Protein AF-A0A820WLQ6-F1 (afdb_monomer_lite)

Structure (mmCIF, N/CA/C/O backbone):
data_AF-A0A820WLQ6-F1
#
_entry.id   AF-A0A820WLQ6-F1
#
loop_
_atom_site.group_PDB
_atom_site.id
_atom_site.type_symbol
_atom_site.label_atom_id
_atom_site.label_alt_id
_atom_site.label_comp_id
_atom_site.label_asym_id
_atom_site.label_entity_id
_atom_site.label_seq_id
_atom_site.pdbx_PDB_ins_code
_atom_site.Cartn_x
_atom_site.Cartn_y
_atom_site.Cartn_z
_atom_site.occupancy
_atom_site.B_iso_or_equiv
_atom_site.auth_seq_id
_atom_site.auth_comp_id
_atom_site.auth_asym_id
_atom_site.auth_atom_id
_atom_site.pdbx_PDB_model_num
ATOM 1 N N . MET A 1 1 ? 9.233 1.251 -16.037 1.00 75.56 1 MET A N 1
ATOM 2 C CA . MET A 1 1 ? 8.671 2.518 -15.502 1.00 75.56 1 MET A CA 1
ATOM 3 C C . MET A 1 1 ? 7.920 2.361 -14.163 1.00 75.56 1 MET A C 1
ATOM 5 O O . MET A 1 1 ? 7.569 3.368 -13.563 1.00 75.56 1 MET A O 1
ATOM 9 N N . ARG A 1 2 ? 7.713 1.135 -13.641 1.00 89.50 2 ARG A N 1
ATOM 10 C CA . ARG A 1 2 ? 6.920 0.880 -12.418 1.00 89.50 2 ARG A CA 1
ATOM 11 C C . ARG A 1 2 ? 7.551 1.383 -11.110 1.00 89.50 2 ARG A C 1
ATOM 13 O O . ARG A 1 2 ? 6.843 1.948 -10.289 1.00 89.50 2 ARG A O 1
ATOM 20 N N . LEU A 1 3 ? 8.871 1.262 -10.938 1.00 90.62 3 LEU A N 1
ATOM 21 C CA . LEU A 1 3 ? 9.548 1.724 -9.714 1.00 90.62 3 LEU A CA 1
ATOM 22 C C . LEU A 1 3 ? 9.445 3.239 -9.509 1.00 90.62 3 LEU A C 1
ATOM 24 O O . LEU A 1 3 ? 9.159 3.688 -8.411 1.00 90.62 3 LEU A O 1
ATOM 28 N N . ILE A 1 4 ? 9.617 4.029 -10.571 1.00 92.19 4 ILE A N 1
ATOM 29 C CA . ILE A 1 4 ? 9.495 5.495 -10.510 1.00 92.19 4 ILE A CA 1
ATOM 30 C C . ILE A 1 4 ? 8.063 5.882 -10.104 1.00 92.19 4 ILE A C 1
ATOM 32 O O . ILE A 1 4 ? 7.867 6.729 -9.236 1.00 92.19 4 ILE A O 1
ATOM 36 N N . SER A 1 5 ? 7.058 5.193 -10.651 1.00 91.56 5 SER A N 1
ATOM 37 C CA . SER A 1 5 ? 5.653 5.404 -10.285 1.00 91.56 5 SER A CA 1
ATOM 38 C C . SER A 1 5 ? 5.377 5.157 -8.799 1.00 91.56 5 SER A C 1
ATOM 40 O O . SER A 1 5 ? 4.559 5.863 -8.221 1.00 91.56 5 SER A O 1
ATOM 42 N N . ALA A 1 6 ? 6.057 4.196 -8.167 1.00 92.56 6 ALA A N 1
ATOM 43 C CA . ALA A 1 6 ? 5.872 3.900 -6.745 1.00 92.56 6 ALA A CA 1
ATOM 44 C C . ALA A 1 6 ? 6.252 5.075 -5.826 1.00 92.56 6 ALA A C 1
ATOM 46 O O . ALA A 1 6 ? 5.693 5.210 -4.738 1.00 92.56 6 ALA A O 1
ATOM 47 N N . PHE A 1 7 ? 7.188 5.924 -6.259 1.00 93.31 7 PHE A N 1
ATOM 48 C CA . PHE A 1 7 ? 7.642 7.077 -5.482 1.00 93.31 7 PHE A CA 1
ATOM 49 C C . PHE A 1 7 ? 6.866 8.349 -5.806 1.00 93.31 7 PHE A C 1
ATOM 51 O O . PHE A 1 7 ? 6.481 9.071 -4.893 1.00 93.31 7 PHE A O 1
ATOM 58 N N . PHE A 1 8 ? 6.643 8.625 -7.092 1.00 93.12 8 PHE A N 1
ATOM 59 C CA . PHE A 1 8 ? 6.165 9.940 -7.527 1.00 93.12 8 PHE A CA 1
ATOM 60 C C . PHE A 1 8 ? 4.674 9.994 -7.840 1.00 93.12 8 PHE A C 1
ATOM 62 O O . PHE A 1 8 ? 4.105 11.081 -7.817 1.00 93.12 8 PHE A O 1
ATOM 69 N N . ASN A 1 9 ? 4.035 8.860 -8.140 1.00 94.25 9 ASN A N 1
ATOM 70 C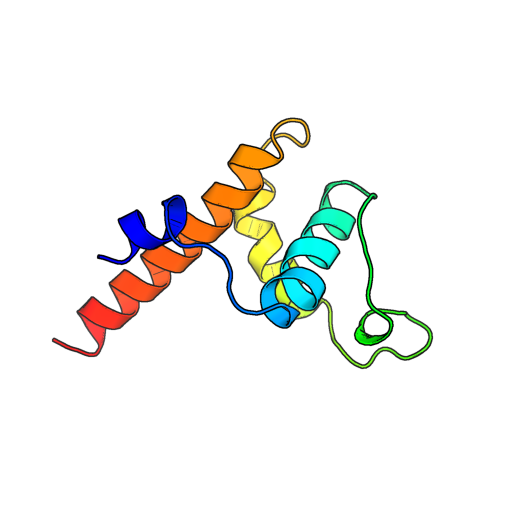 CA . ASN A 1 9 ? 2.628 8.891 -8.512 1.00 94.25 9 ASN A CA 1
ATOM 71 C C . ASN A 1 9 ? 1.755 9.047 -7.256 1.00 94.25 9 ASN A C 1
ATOM 73 O O . ASN A 1 9 ? 1.933 8.254 -6.315 1.00 94.25 9 ASN A O 1
ATOM 77 N N . PRO A 1 10 ? 0.821 10.013 -7.211 1.00 93.00 10 PRO A N 1
ATOM 78 C CA . PRO A 1 10 ? -0.207 10.034 -6.180 1.00 93.00 10 PRO A CA 1
ATOM 79 C C . PRO A 1 10 ? -1.088 8.779 -6.260 1.00 93.00 10 PRO A C 1
ATOM 81 O O . PRO A 1 10 ? -1.044 8.017 -7.229 1.00 93.00 10 PRO A O 1
ATOM 84 N N . ILE A 1 11 ? -1.831 8.530 -5.185 1.00 93.50 11 ILE A N 1
ATOM 85 C CA . ILE A 1 11 ? -2.883 7.516 -5.168 1.00 93.50 11 ILE A CA 1
ATOM 86 C C . ILE A 1 11 ? -4.170 8.243 -5.536 1.00 93.50 11 ILE A C 1
ATOM 88 O O . ILE A 1 11 ? -4.631 9.090 -4.772 1.00 93.50 11 ILE A O 1
ATOM 92 N N . ASP A 1 12 ? -4.697 7.944 -6.719 1.00 92.75 12 ASP A N 1
ATOM 93 C CA . ASP A 1 12 ? -5.889 8.612 -7.247 1.00 92.75 12 ASP A CA 1
ATOM 94 C C . ASP A 1 12 ? -7.187 7.964 -6.741 1.00 92.75 12 ASP A C 1
ATOM 96 O O . ASP A 1 12 ? -8.227 8.619 -6.695 1.00 92.75 12 ASP A O 1
ATOM 100 N N . ASP A 1 13 ? -7.135 6.687 -6.350 1.00 94.56 13 ASP A N 1
ATOM 101 C CA . ASP A 1 13 ? -8.298 5.950 -5.867 1.00 94.56 13 ASP A CA 1
ATOM 102 C C . ASP A 1 13 ? -8.459 6.072 -4.344 1.00 94.56 13 ASP A C 1
ATOM 104 O O . ASP A 1 13 ? -7.613 5.648 -3.551 1.00 94.56 13 ASP A O 1
ATOM 108 N N . CYS A 1 14 ? -9.592 6.633 -3.929 1.00 92.12 14 CYS A N 1
ATOM 109 C CA . CYS A 1 14 ? -9.969 6.745 -2.526 1.00 92.12 14 CYS A CA 1
ATOM 110 C C . CYS A 1 14 ? -10.151 5.369 -1.876 1.00 92.12 14 CYS A C 1
ATOM 112 O O . CYS A 1 14 ? -9.801 5.201 -0.705 1.00 92.12 14 CYS A O 1
ATOM 114 N N . ASP A 1 15 ? -10.677 4.386 -2.614 1.00 91.12 15 ASP A N 1
ATOM 115 C CA . ASP A 1 15 ? -10.872 3.041 -2.077 1.00 91.12 15 ASP A CA 1
ATOM 116 C C . ASP A 1 15 ? -9.531 2.369 -1.786 1.00 91.12 15 ASP A C 1
ATOM 118 O O . ASP A 1 15 ? -9.400 1.673 -0.776 1.00 91.12 15 ASP A O 1
ATOM 122 N N . GLU A 1 16 ? -8.502 2.639 -2.593 1.00 92.75 16 GLU A N 1
ATOM 123 C CA . GLU A 1 16 ? -7.154 2.136 -2.341 1.00 92.75 16 GLU A CA 1
ATOM 124 C C . GLU A 1 16 ? -6.626 2.613 -0.977 1.00 92.75 16 GLU A C 1
ATOM 126 O O . GLU A 1 16 ? -6.115 1.827 -0.169 1.00 92.75 16 GLU A O 1
ATOM 131 N N . VAL A 1 17 ? -6.821 3.898 -0.673 1.00 93.56 17 VAL A N 1
ATOM 132 C CA . VAL A 1 17 ? -6.397 4.496 0.597 1.00 93.56 17 VAL A CA 1
ATOM 133 C C . VAL A 1 17 ? -7.219 3.959 1.768 1.00 93.56 17 VAL A C 1
ATOM 135 O O . VAL A 1 17 ? -6.653 3.428 2.725 1.00 93.56 17 VAL A O 1
ATOM 138 N N . PHE A 1 18 ? -8.546 4.071 1.709 1.00 92.25 18 PHE A N 1
ATOM 139 C CA . PHE A 1 18 ? -9.402 3.811 2.869 1.00 92.25 18 PHE A CA 1
ATOM 140 C C . PHE A 1 18 ? -9.684 2.334 3.128 1.00 92.25 18 PHE A C 1
ATOM 142 O O . PHE A 1 18 ? -9.945 1.972 4.276 1.00 92.25 18 PHE A O 1
ATOM 149 N N . ASN A 1 19 ? -9.628 1.480 2.105 1.00 93.12 19 ASN A N 1
ATOM 150 C CA . ASN A 1 19 ? -9.887 0.051 2.261 1.00 93.12 19 ASN A CA 1
ATOM 151 C C . ASN A 1 19 ? -8.613 -0.801 2.296 1.00 93.12 19 ASN A C 1
ATOM 153 O O . ASN A 1 19 ? -8.678 -1.937 2.757 1.00 93.12 19 ASN A O 1
ATOM 157 N N . PHE A 1 20 ? -7.446 -0.282 1.900 1.00 92.44 20 PHE A N 1
ATOM 158 C CA . PHE A 1 20 ? -6.194 -1.041 2.016 1.00 92.44 20 PHE A CA 1
ATOM 159 C C . PHE A 1 20 ? -5.156 -0.356 2.903 1.00 92.44 20 PHE A C 1
ATOM 161 O O . PHE A 1 20 ? -4.744 -0.952 3.901 1.00 92.44 20 PHE A O 1
ATOM 168 N N . TYR A 1 21 ? -4.752 0.881 2.601 1.00 93.38 21 TYR A N 1
ATOM 169 C CA . TYR A 1 21 ? -3.668 1.541 3.342 1.00 93.38 21 TYR A CA 1
ATOM 170 C C . TYR A 1 21 ? -4.034 1.896 4.788 1.00 93.38 21 TYR A C 1
ATOM 172 O O . TYR A 1 21 ? -3.256 1.606 5.697 1.00 93.38 21 TYR A O 1
ATOM 180 N N . GLU A 1 22 ? -5.202 2.491 5.022 1.00 93.50 22 GLU A N 1
ATOM 181 C CA . GLU A 1 22 ? -5.663 2.882 6.362 1.00 93.50 22 GLU A CA 1
ATOM 182 C C . GLU A 1 22 ? -5.904 1.668 7.283 1.00 93.50 22 GLU A C 1
ATOM 184 O O . GLU A 1 22 ? -5.350 1.638 8.385 1.00 93.50 22 GLU A O 1
ATOM 189 N N . PRO A 1 23 ? -6.610 0.601 6.853 1.00 93.50 23 PRO A N 1
ATOM 190 C CA . PRO A 1 23 ? -6.752 -0.615 7.651 1.00 93.50 23 PRO A CA 1
ATOM 191 C C . PRO A 1 23 ? -5.420 -1.321 7.929 1.00 93.50 23 PRO A C 1
ATOM 193 O O . PRO A 1 23 ? -5.227 -1.850 9.024 1.00 93.50 23 PRO A O 1
ATOM 196 N N . LEU A 1 24 ? -4.482 -1.308 6.974 1.00 93.38 24 LEU A N 1
ATOM 197 C CA . LEU A 1 24 ? -3.128 -1.830 7.177 1.00 93.38 24 LEU A CA 1
ATOM 198 C C . LEU A 1 24 ? -2.361 -1.001 8.214 1.00 93.38 24 LEU A C 1
ATOM 200 O O . LEU A 1 24 ? -1.741 -1.567 9.115 1.00 93.38 24 LEU A O 1
ATOM 204 N N . HIS A 1 25 ? -2.456 0.330 8.142 1.00 93.19 25 HIS A N 1
ATOM 205 C CA . HIS A 1 25 ? -1.897 1.236 9.147 1.00 93.19 25 HIS A CA 1
ATOM 206 C C . HIS A 1 25 ? -2.493 0.943 10.526 1.00 93.19 25 HIS A C 1
ATOM 208 O O . HIS A 1 25 ? -1.759 0.782 11.502 1.00 93.19 25 HIS A O 1
ATOM 214 N N . LYS A 1 26 ? 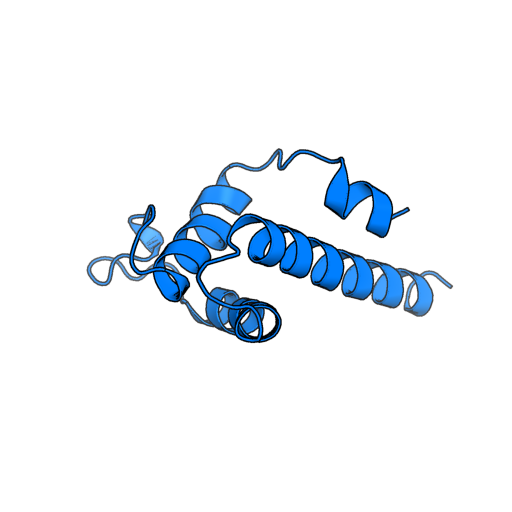-3.815 0.779 10.603 1.00 92.94 26 LYS A N 1
ATOM 215 C CA . LYS A 1 26 ? -4.509 0.440 11.843 1.00 92.94 26 LYS A CA 1
ATOM 216 C C . LYS A 1 26 ? -4.040 -0.881 12.434 1.00 92.94 26 LYS A C 1
ATOM 218 O O . LYS A 1 26 ? -3.820 -0.953 13.641 1.00 92.94 26 LYS A O 1
ATOM 223 N N . LEU A 1 27 ? -3.844 -1.896 11.598 1.00 91.25 27 LEU A N 1
ATOM 224 C CA . LEU A 1 27 ? -3.358 -3.205 12.025 1.00 91.25 27 LEU A CA 1
ATOM 225 C C . LEU A 1 27 ? -1.909 -3.151 12.540 1.00 91.25 27 LEU A C 1
ATOM 227 O O . LEU A 1 27 ? -1.585 -3.822 13.514 1.00 91.25 27 LEU A O 1
ATOM 231 N N . MET A 1 28 ? -1.047 -2.338 11.925 1.00 90.94 28 MET A N 1
ATOM 232 C CA . MET A 1 28 ? 0.370 -2.235 12.299 1.00 90.94 28 MET A CA 1
ATOM 233 C C . MET A 1 28 ? 0.647 -1.323 13.490 1.00 90.94 28 MET A C 1
ATOM 235 O O . MET A 1 28 ? 1.507 -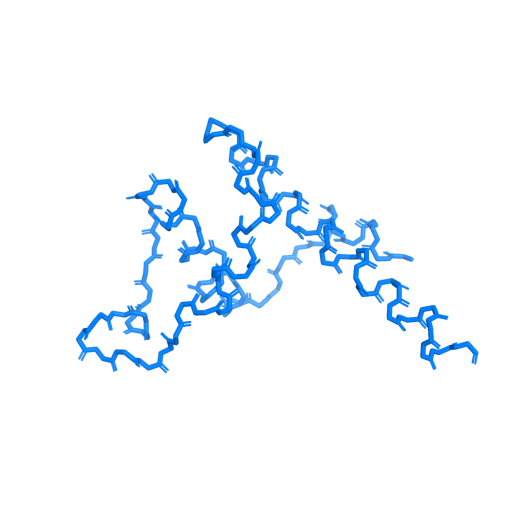1.624 14.315 1.00 90.94 28 MET A O 1
ATOM 239 N N . TYR A 1 29 ? -0.039 -0.186 13.553 1.00 91.19 29 TYR A N 1
ATOM 240 C CA . TYR A 1 29 ? 0.269 0.892 14.492 1.00 91.19 29 TYR A CA 1
ATOM 241 C C . TYR A 1 29 ? -0.781 1.033 15.597 1.00 91.19 29 TYR A C 1
ATOM 243 O O . TYR A 1 29 ? -0.588 1.818 16.523 1.00 91.19 29 TYR A O 1
ATOM 251 N N . GLY A 1 30 ? -1.902 0.312 15.503 1.00 90.31 30 GLY A N 1
ATOM 252 C CA . GLY A 1 30 ? -3.022 0.420 16.440 1.00 90.31 30 GLY A CA 1
ATOM 253 C C . GLY A 1 30 ? -3.807 1.731 16.327 1.00 90.31 30 GLY A C 1
ATOM 254 O O . GLY A 1 30 ? -4.729 1.961 17.107 1.00 90.31 30 GLY A O 1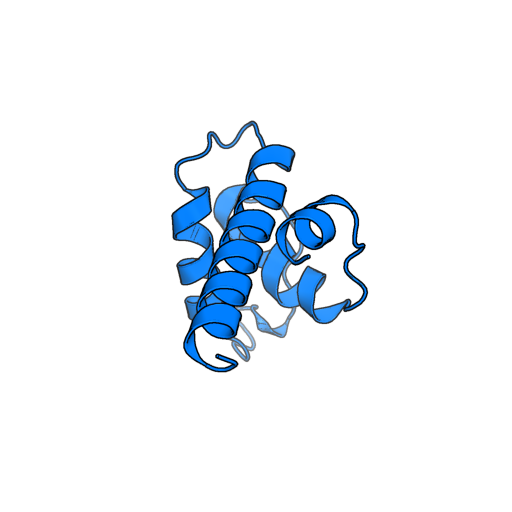
ATOM 255 N N . ASN A 1 31 ? -3.465 2.597 15.370 1.00 87.44 31 ASN A N 1
ATOM 256 C CA . ASN A 1 31 ? -4.145 3.857 15.098 1.00 87.44 31 ASN A CA 1
ATOM 257 C C . ASN A 1 31 ? -4.448 3.991 13.601 1.00 87.44 31 ASN A C 1
ATOM 259 O O . ASN A 1 31 ? -3.771 3.387 12.783 1.00 87.44 31 ASN A O 1
ATOM 263 N N . GLY A 1 32 ? -5.462 4.770 13.239 1.00 86.31 32 GLY A N 1
ATOM 264 C CA . GLY A 1 32 ? -5.866 4.938 11.842 1.00 86.31 32 GLY A CA 1
ATOM 265 C C . GLY A 1 32 ? -7.355 4.714 11.639 1.00 86.31 32 GLY A C 1
ATOM 266 O O . GLY A 1 32 ? -8.089 4.329 12.562 1.00 86.31 32 GLY A O 1
ATOM 267 N N . PHE A 1 33 ? -7.802 4.993 10.424 1.00 89.38 33 PHE A N 1
ATOM 268 C CA . PHE A 1 33 ? -9.196 4.895 10.044 1.00 89.38 33 PHE A CA 1
ATOM 269 C C . PHE A 1 33 ? -9.584 3.443 9.736 1.00 89.38 33 PHE A C 1
ATOM 271 O O . PHE A 1 33 ? -8.812 2.661 9.188 1.00 89.38 33 PHE A O 1
ATOM 278 N N . GLN A 1 34 ? -10.803 3.062 10.116 1.00 89.00 34 GLN A N 1
ATOM 279 C CA . GLN A 1 34 ? -11.403 1.785 9.736 1.00 89.00 34 GLN A CA 1
ATOM 280 C C . GLN A 1 34 ? -12.774 2.069 9.144 1.00 89.00 34 GLN A C 1
ATOM 282 O O . GLN A 1 34 ? -13.614 2.683 9.803 1.00 89.00 34 GLN A O 1
ATOM 287 N N . THR A 1 35 ? -13.003 1.593 7.924 1.00 91.56 35 THR A N 1
ATOM 288 C CA . THR A 1 35 ? -14.303 1.690 7.263 1.00 91.56 35 THR A CA 1
ATOM 289 C C . THR A 1 35 ? -15.308 0.715 7.881 1.00 91.56 35 THR A C 1
ATOM 291 O O . THR A 1 35 ? -14.956 -0.282 8.521 1.00 91.56 35 THR A O 1
ATOM 294 N N . TRP A 1 36 ? -16.596 0.996 7.679 1.00 91.44 36 TRP A N 1
ATOM 295 C CA . TRP A 1 36 ? -17.693 0.128 8.117 1.00 91.44 36 TRP A CA 1
ATOM 296 C C . TRP A 1 36 ? -17.618 -1.272 7.482 1.00 91.44 36 TRP A C 1
ATOM 298 O O . TRP A 1 36 ? -18.034 -2.239 8.113 1.00 91.44 36 TRP A O 1
ATOM 308 N N . GLU A 1 37 ? -17.009 -1.400 6.300 1.00 91.44 37 GLU A N 1
ATOM 309 C CA . GLU A 1 37 ? -16.792 -2.677 5.606 1.00 91.44 37 GLU A CA 1
ATOM 310 C C . GLU A 1 37 ? -15.937 -3.662 6.409 1.00 91.44 37 GLU A C 1
ATOM 312 O O . GLU A 1 37 ? -16.191 -4.867 6.406 1.00 91.44 37 GLU A O 1
ATOM 317 N N . TYR A 1 38 ? -14.947 -3.137 7.131 1.00 90.31 38 TYR A N 1
ATOM 318 C CA . TYR A 1 38 ? -14.047 -3.901 7.988 1.00 90.31 38 TYR A CA 1
ATOM 319 C C . TYR A 1 38 ? -14.535 -4.005 9.434 1.00 90.31 38 TYR A C 1
ATOM 321 O O . TYR A 1 38 ? -13.870 -4.620 10.271 1.00 90.31 38 TYR A O 1
ATOM 329 N N . SER A 1 39 ? -15.646 -3.348 9.779 1.00 89.75 39 SER A N 1
ATOM 330 C CA . SER A 1 39 ? -16.238 -3.422 11.117 1.00 89.75 39 SER A CA 1
ATOM 331 C C . SER A 1 39 ? -16.691 -4.850 11.419 1.00 89.75 39 SER A C 1
ATOM 333 O O . SER A 1 39 ? -17.358 -5.445 10.574 1.00 89.75 39 SER A O 1
ATOM 335 N N . PRO A 1 40 ? -16.433 -5.394 12.624 1.00 87.88 40 PRO A N 1
ATOM 336 C CA . PRO A 1 40 ? -16.935 -6.715 13.003 1.00 87.88 40 PRO A CA 1
ATOM 337 C C . PRO A 1 40 ? -18.469 -6.789 13.015 1.00 87.88 40 PRO A C 1
ATOM 339 O O . PRO A 1 40 ? -19.020 -7.880 12.940 1.00 87.88 40 PRO A O 1
ATOM 342 N N . LEU A 1 41 ? -19.158 -5.642 13.088 1.00 92.75 41 LEU A N 1
ATOM 343 C CA . LEU A 1 41 ? -20.619 -5.573 13.031 1.00 92.75 41 LEU A CA 1
ATOM 344 C C . LEU A 1 41 ? -21.174 -5.954 11.650 1.00 92.75 41 LEU A C 1
ATOM 346 O O . LEU A 1 41 ? -22.226 -6.579 11.575 1.00 92.75 41 LEU A O 1
ATOM 350 N N . PHE A 1 42 ? -20.488 -5.555 10.574 1.00 89.56 42 PHE A N 1
ATOM 351 C CA . PHE A 1 42 ? -20.972 -5.733 9.200 1.00 89.56 42 PHE A CA 1
ATOM 352 C C . PHE A 1 42 ? -20.146 -6.745 8.396 1.00 89.56 42 PHE A C 1
ATOM 354 O O . PHE A 1 42 ? -20.703 -7.441 7.555 1.00 89.56 42 PHE A O 1
ATOM 361 N N . ALA A 1 43 ? -18.839 -6.834 8.660 1.00 86.44 43 ALA A N 1
ATOM 362 C CA . ALA A 1 43 ? -17.907 -7.830 8.130 1.00 86.44 43 ALA A CA 1
ATOM 363 C C . ALA A 1 43 ? -17.997 -8.063 6.607 1.00 86.44 43 ALA A C 1
ATOM 365 O O . ALA A 1 43 ? -17.892 -9.196 6.139 1.00 86.44 43 ALA A O 1
ATOM 366 N N . LEU A 1 44 ? -18.172 -6.996 5.820 1.00 90.19 44 LEU A N 1
ATOM 367 C CA . LEU A 1 44 ? -18.307 -7.107 4.363 1.00 90.19 44 LEU A CA 1
ATOM 368 C C . LEU A 1 44 ? -16.983 -7.433 3.672 1.00 90.19 44 LEU A C 1
ATOM 370 O O . LEU A 1 44 ? -16.985 -8.039 2.601 1.00 90.19 44 LEU A O 1
ATOM 374 N N . ARG A 1 45 ? -15.851 -7.038 4.268 1.00 90.12 45 ARG A N 1
ATOM 375 C CA . ARG A 1 45 ? -14.522 -7.242 3.689 1.00 90.12 45 ARG A CA 1
ATOM 376 C C . ARG A 1 45 ? -13.590 -7.962 4.657 1.00 90.12 45 ARG A C 1
ATOM 378 O O . ARG A 1 45 ? -13.459 -7.609 5.826 1.00 90.12 45 ARG A O 1
ATOM 385 N N . SER A 1 46 ? -12.920 -8.993 4.144 1.00 91.25 46 SER A N 1
ATOM 386 C CA . SER A 1 46 ? -11.951 -9.777 4.915 1.00 91.25 46 SER A CA 1
ATOM 387 C C . SER A 1 46 ? -10.596 -9.067 5.028 1.00 91.25 46 SER A C 1
ATOM 389 O O . SER A 1 46 ? -10.129 -8.435 4.079 1.00 91.25 46 SER A O 1
ATOM 391 N N . TYR A 1 47 ? -9.914 -9.243 6.163 1.00 91.62 47 TYR A N 1
ATOM 392 C CA . TYR A 1 47 ? -8.544 -8.752 6.374 1.00 91.62 47 TYR A CA 1
ATOM 393 C C . TYR A 1 47 ? -7.469 -9.606 5.685 1.00 91.62 47 TYR A C 1
ATOM 395 O O . TYR A 1 47 ? -6.293 -9.264 5.755 1.00 91.62 47 TYR A O 1
ATOM 403 N N . ALA A 1 48 ? -7.833 -10.697 5.002 1.00 92.19 48 ALA A N 1
ATOM 404 C CA . ALA A 1 48 ? -6.867 -11.623 4.407 1.00 92.19 48 ALA A CA 1
ATOM 405 C C . ALA A 1 48 ? -5.916 -10.924 3.419 1.00 92.19 48 ALA A C 1
ATOM 407 O O . ALA A 1 48 ? -4.703 -11.114 3.483 1.00 92.19 48 ALA A O 1
ATOM 408 N N . TYR A 1 49 ? -6.456 -10.056 2.557 1.00 91.38 49 TYR A N 1
ATOM 409 C CA . TYR A 1 49 ? -5.651 -9.285 1.608 1.00 91.38 49 TYR A CA 1
ATOM 410 C C . TYR A 1 49 ? -4.706 -8.302 2.314 1.00 91.38 49 TYR A C 1
ATOM 412 O O . TYR A 1 49 ? -3.537 -8.200 1.952 1.00 91.38 49 TYR A O 1
ATOM 420 N N . ILE A 1 50 ? -5.179 -7.627 3.366 1.00 93.44 50 ILE A N 1
ATOM 421 C CA . ILE A 1 50 ? -4.361 -6.703 4.165 1.00 93.44 50 ILE A CA 1
ATOM 422 C C . ILE A 1 50 ? -3.221 -7.457 4.858 1.00 93.44 50 ILE A C 1
ATOM 424 O O . ILE A 1 50 ? -2.077 -7.017 4.811 1.00 93.44 50 ILE A O 1
ATOM 428 N N . LEU A 1 51 ? -3.508 -8.615 5.456 1.00 93.12 51 LEU A N 1
ATOM 429 C CA . LEU A 1 51 ? -2.513 -9.445 6.141 1.00 93.12 51 LEU A CA 1
ATOM 430 C C . LEU A 1 51 ? -1.421 -9.955 5.196 1.00 93.12 51 LEU A C 1
ATOM 432 O O . LEU A 1 51 ? -0.261 -10.044 5.591 1.00 93.12 51 LEU A O 1
ATOM 436 N N . LEU A 1 52 ? -1.757 -10.239 3.937 1.00 93.8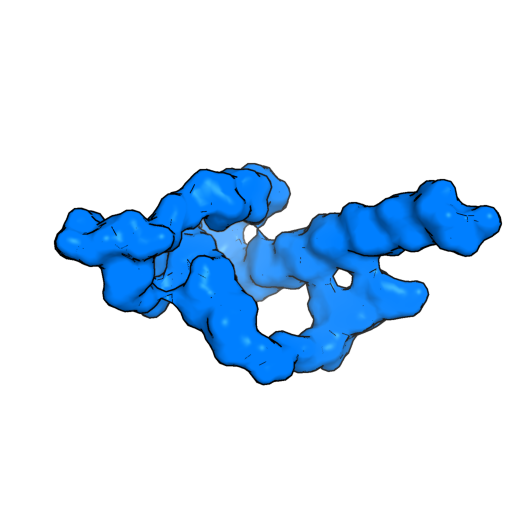8 52 LEU A N 1
ATOM 437 C CA . LEU A 1 52 ? -0.758 -10.587 2.928 1.00 93.88 52 LEU A CA 1
ATOM 438 C C . LEU A 1 52 ? 0.222 -9.428 2.678 1.00 93.88 52 LEU A C 1
ATOM 440 O O . LEU A 1 52 ? 1.428 -9.645 2.579 1.00 93.88 52 LEU A O 1
ATOM 444 N N . HIS A 1 53 ? -0.284 -8.194 2.639 1.00 93.06 53 HIS A N 1
ATOM 445 C CA . HIS A 1 53 ? 0.518 -6.981 2.446 1.00 93.06 53 HIS A CA 1
ATOM 446 C C . HIS A 1 53 ? 1.217 -6.510 3.728 1.00 93.06 53 HIS A C 1
ATOM 448 O O . HIS A 1 53 ? 2.156 -5.723 3.666 1.00 93.06 53 HIS A O 1
ATOM 454 N N . TRP A 1 54 ? 0.821 -7.025 4.889 1.00 92.88 54 TRP A N 1
ATOM 455 C CA . TRP A 1 54 ? 1.507 -6.779 6.152 1.00 92.88 54 TRP A CA 1
ATOM 456 C C . TRP A 1 54 ? 2.888 -7.441 6.215 1.00 92.88 54 TRP A C 1
ATOM 458 O O . TRP A 1 54 ? 3.823 -6.854 6.754 1.00 92.88 54 TRP A O 1
ATOM 468 N N . LEU A 1 55 ? 3.046 -8.619 5.608 1.00 91.62 55 LEU A N 1
ATOM 469 C CA . LEU A 1 55 ? 4.281 -9.407 5.640 1.00 91.62 55 LEU A CA 1
ATOM 470 C C . LEU A 1 55 ? 5.539 -8.653 5.152 1.00 91.62 55 LEU A C 1
ATOM 472 O O . LEU A 1 55 ? 6.545 -8.675 5.858 1.00 91.62 55 LEU A O 1
ATOM 476 N N . PRO A 1 56 ? 5.548 -7.949 4.002 1.00 88.81 56 PRO A N 1
ATOM 477 C CA . PRO A 1 56 ? 6.726 -7.176 3.595 1.00 88.81 56 PRO A CA 1
ATOM 478 C C . PRO A 1 56 ? 7.031 -5.996 4.530 1.00 88.81 56 PRO A C 1
ATOM 480 O O . PRO A 1 56 ? 8.177 -5.558 4.605 1.00 88.81 56 PRO A O 1
ATOM 483 N N . ILE A 1 57 ? 6.033 -5.487 5.256 1.00 90.94 57 ILE A N 1
ATOM 484 C CA . ILE A 1 57 ? 6.188 -4.329 6.140 1.00 90.94 57 ILE A CA 1
ATOM 485 C C . ILE A 1 57 ? 6.558 -4.753 7.567 1.00 90.94 57 ILE A C 1
ATOM 487 O O . ILE A 1 57 ? 7.208 -3.992 8.278 1.00 90.94 57 ILE A O 1
ATOM 491 N N . SER A 1 58 ? 6.217 -5.971 8.000 1.00 89.44 58 SER A N 1
ATOM 492 C CA . SER A 1 58 ? 6.445 -6.437 9.378 1.00 89.44 58 SER A CA 1
ATOM 493 C C . SER A 1 58 ? 7.916 -6.445 9.807 1.00 89.4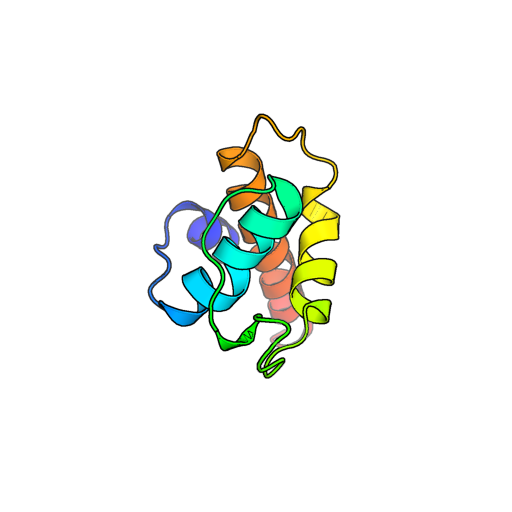4 58 SER A C 1
ATOM 495 O O . SER A 1 58 ? 8.209 -6.457 10.998 1.00 89.44 58 SER A O 1
ATOM 497 N N . PHE A 1 59 ? 8.847 -6.418 8.850 1.00 88.31 59 PHE A N 1
ATOM 498 C CA . PHE A 1 59 ? 10.288 -6.332 9.106 1.00 88.31 59 PHE A CA 1
ATOM 499 C C . PHE A 1 59 ? 10.778 -4.905 9.405 1.00 88.31 59 PHE A C 1
ATOM 501 O O . PHE A 1 59 ? 11.928 -4.719 9.800 1.00 88.31 59 PHE A O 1
ATOM 508 N N . ILE A 1 60 ? 9.931 -3.892 9.211 1.00 90.06 60 ILE A N 1
ATOM 509 C CA . ILE A 1 60 ? 10.277 -2.483 9.401 1.00 90.06 60 ILE A CA 1
ATOM 510 C C . ILE A 1 60 ? 9.883 -2.059 10.820 1.00 90.06 60 ILE A C 1
ATOM 512 O O . ILE A 1 60 ? 8.758 -2.324 11.251 1.00 90.06 60 ILE A O 1
ATOM 516 N N . PRO A 1 61 ? 10.765 -1.362 11.563 1.00 90.56 61 PRO A N 1
ATOM 517 C CA . PRO A 1 61 ? 10.410 -0.863 12.882 1.00 90.56 61 PRO A CA 1
ATOM 518 C C . PRO A 1 61 ? 9.208 0.087 12.826 1.00 90.56 61 PRO A C 1
ATOM 520 O O . PRO A 1 61 ? 9.127 0.970 11.970 1.00 90.56 61 PRO A O 1
ATOM 523 N N . ILE A 1 62 ? 8.317 -0.045 13.810 1.00 85.88 62 ILE A N 1
ATOM 524 C CA . ILE A 1 62 ? 7.034 0.673 13.925 1.00 85.88 62 ILE A CA 1
ATOM 525 C C . ILE A 1 62 ? 7.217 2.211 13.904 1.00 85.88 62 ILE A C 1
ATOM 527 O O . ILE A 1 62 ? 6.337 2.962 13.488 1.00 85.88 62 ILE A O 1
ATOM 531 N N . SER A 1 63 ? 8.388 2.720 14.282 1.00 89.25 63 SER A N 1
ATOM 532 C CA . SER A 1 63 ? 8.689 4.156 14.235 1.00 89.25 63 SER A CA 1
ATOM 533 C C . SER A 1 63 ? 8.777 4.724 12.807 1.00 89.25 63 SER A C 1
ATOM 535 O O . SER A 1 63 ? 8.579 5.922 12.610 1.00 89.25 63 SER A O 1
ATOM 537 N N . PHE A 1 64 ? 9.046 3.894 11.791 1.00 91.62 64 PHE A N 1
ATOM 538 C CA . PHE A 1 64 ? 9.298 4.334 10.415 1.00 91.62 64 PHE A CA 1
ATOM 539 C C . PHE A 1 64 ? 8.075 4.172 9.502 1.00 91.62 64 PHE A C 1
ATOM 541 O O . PHE A 1 64 ? 8.076 3.396 8.541 1.00 91.62 64 PHE A O 1
ATOM 548 N N . LYS A 1 65 ? 7.030 4.960 9.772 1.00 90.88 65 LYS A N 1
ATOM 549 C CA . LYS A 1 65 ? 5.762 4.935 9.017 1.00 90.88 65 LYS A CA 1
ATOM 550 C C . LYS A 1 65 ? 5.931 5.227 7.522 1.00 90.88 65 LYS A C 1
ATOM 552 O O . LYS A 1 65 ? 5.371 4.529 6.684 1.00 90.88 65 LYS A O 1
ATOM 557 N N . LEU A 1 66 ? 6.745 6.227 7.177 1.00 92.69 66 LEU A N 1
ATOM 558 C CA . LEU A 1 66 ? 6.971 6.614 5.780 1.00 92.69 66 LEU A CA 1
ATOM 559 C C . LEU A 1 66 ? 7.710 5.521 4.991 1.00 92.69 66 LEU A C 1
ATOM 561 O O . LEU A 1 66 ? 7.346 5.216 3.859 1.00 92.69 66 LEU A O 1
ATOM 565 N N . ILE A 1 67 ? 8.724 4.904 5.607 1.00 93.25 67 ILE A N 1
ATOM 566 C CA . ILE A 1 67 ? 9.493 3.811 4.991 1.00 93.25 67 ILE A CA 1
ATOM 567 C C . ILE A 1 67 ? 8.588 2.598 4.776 1.00 93.25 67 ILE A C 1
ATOM 569 O O . ILE A 1 67 ? 8.630 1.979 3.716 1.00 93.25 67 ILE A O 1
ATOM 573 N N . SER A 1 68 ? 7.728 2.303 5.751 1.00 93.00 68 SER A N 1
ATOM 574 C CA . SER A 1 68 ? 6.733 1.231 5.675 1.00 93.00 68 SER A CA 1
ATOM 575 C C . SER A 1 68 ? 5.791 1.405 4.480 1.00 93.00 68 SER A C 1
ATOM 577 O O . SER A 1 68 ? 5.610 0.478 3.691 1.00 93.00 68 SER A O 1
ATOM 579 N N . PHE A 1 69 ? 5.274 2.623 4.284 1.00 93.69 69 PHE A N 1
ATOM 580 C CA . PHE A 1 69 ? 4.422 2.966 3.146 1.00 93.69 69 PHE A CA 1
ATOM 581 C C . PHE A 1 69 ? 5.132 2.773 1.797 1.00 93.69 69 PHE A C 1
ATOM 583 O O . PHE A 1 69 ? 4.629 2.057 0.929 1.00 93.69 69 PHE A O 1
ATOM 590 N N . TYR A 1 70 ? 6.322 3.356 1.617 1.00 94.44 70 TYR A N 1
ATOM 591 C CA . TYR A 1 70 ? 7.046 3.236 0.347 1.00 94.44 70 TYR A CA 1
ATOM 592 C C . TYR A 1 70 ? 7.557 1.822 0.077 1.00 94.44 70 TYR A C 1
ATOM 594 O O . TYR A 1 70 ? 7.586 1.410 -1.080 1.00 94.44 70 TYR A O 1
ATOM 602 N N . THR A 1 71 ? 7.906 1.055 1.113 1.00 94.44 71 THR A N 1
ATOM 603 C CA . THR A 1 71 ? 8.323 -0.344 0.941 1.00 94.44 71 THR A CA 1
ATOM 604 C C . THR A 1 71 ? 7.210 -1.155 0.300 1.00 94.44 71 THR A C 1
ATOM 606 O O . THR A 1 71 ? 7.459 -1.849 -0.683 1.00 94.44 71 THR A O 1
ATOM 609 N N . LEU A 1 72 ? 5.968 -1.000 0.772 1.00 94.62 72 LEU A N 1
ATOM 610 C CA . LEU A 1 72 ? 4.830 -1.684 0.167 1.00 94.62 72 LEU A CA 1
ATOM 611 C C . LEU A 1 72 ? 4.661 -1.312 -1.312 1.00 94.62 72 LEU A C 1
ATOM 613 O O . LEU A 1 72 ? 4.513 -2.194 -2.158 1.00 94.62 72 LEU A O 1
ATOM 617 N N . ARG A 1 73 ? 4.735 -0.014 -1.640 1.00 94.88 73 ARG A N 1
ATOM 618 C CA . ARG A 1 73 ? 4.611 0.459 -3.030 1.00 94.88 73 ARG A CA 1
ATOM 619 C C . ARG A 1 73 ? 5.714 -0.097 -3.926 1.00 94.88 73 ARG A C 1
ATOM 621 O O . ARG A 1 73 ? 5.444 -0.486 -5.059 1.00 94.88 73 ARG A O 1
ATOM 628 N N . VAL A 1 74 ? 6.946 -0.169 -3.425 1.00 95.25 74 VAL A N 1
ATOM 629 C CA . VAL A 1 74 ? 8.079 -0.744 -4.159 1.00 95.25 74 VAL A CA 1
ATOM 630 C C . VAL A 1 74 ? 7.894 -2.247 -4.361 1.00 95.25 74 VAL A C 1
ATOM 632 O O . VAL A 1 74 ? 8.091 -2.721 -5.478 1.00 95.25 74 VAL A O 1
ATOM 635 N N . CYS A 1 75 ? 7.458 -2.993 -3.341 1.00 95.12 75 CYS A N 1
ATOM 636 C CA . CYS A 1 75 ? 7.148 -4.418 -3.472 1.00 95.12 75 CYS A CA 1
ATOM 637 C C . CYS A 1 75 ? 6.094 -4.666 -4.561 1.00 95.12 75 CYS A C 1
ATOM 639 O O . CYS A 1 75 ? 6.319 -5.485 -5.451 1.00 95.12 75 CYS A O 1
ATOM 641 N N . LEU A 1 76 ? 4.990 -3.913 -4.545 1.00 94.19 76 LEU A N 1
ATOM 642 C CA . LEU A 1 76 ? 3.947 -3.997 -5.571 1.00 94.19 76 LEU A CA 1
ATOM 643 C C . LEU A 1 76 ? 4.482 -3.641 -6.962 1.00 94.19 76 LEU A C 1
ATOM 645 O O . LEU A 1 76 ? 4.208 -4.343 -7.932 1.00 94.19 76 LEU A O 1
ATOM 649 N N . ALA A 1 77 ? 5.300 -2.593 -7.071 1.00 95.31 77 ALA A N 1
ATOM 650 C CA . ALA A 1 77 ? 5.902 -2.201 -8.339 1.00 95.31 77 ALA A CA 1
ATOM 651 C C . ALA A 1 77 ? 6.853 -3.265 -8.907 1.00 95.31 77 ALA A C 1
ATOM 653 O O . ALA A 1 77 ? 6.881 -3.447 -10.125 1.00 95.31 77 ALA A O 1
ATOM 654 N N . ILE A 1 78 ? 7.607 -3.968 -8.054 1.00 95.31 78 ILE A N 1
ATOM 655 C CA . ILE A 1 78 ? 8.459 -5.093 -8.462 1.00 95.31 78 ILE A CA 1
ATOM 656 C C . ILE A 1 78 ? 7.592 -6.242 -8.974 1.00 95.31 78 ILE A C 1
ATOM 658 O O . ILE A 1 78 ? 7.847 -6.721 -10.073 1.00 95.31 78 ILE A O 1
ATOM 662 N N . VAL A 1 79 ? 6.548 -6.635 -8.234 1.00 94.69 79 VAL A N 1
ATOM 663 C CA . VAL A 1 79 ? 5.626 -7.708 -8.648 1.00 94.69 79 VAL A CA 1
ATOM 664 C C . VAL A 1 79 ? 4.950 -7.376 -9.982 1.00 94.69 79 VAL A C 1
ATOM 666 O O . VAL A 1 79 ? 4.903 -8.211 -10.879 1.00 94.69 79 VAL A O 1
ATOM 669 N N . CYS A 1 80 ? 4.478 -6.143 -10.168 1.00 94.06 80 CYS A N 1
ATOM 670 C CA . CYS A 1 80 ? 3.901 -5.724 -11.444 1.00 94.06 80 CYS A CA 1
ATOM 671 C C . CYS A 1 80 ? 4.936 -5.750 -12.577 1.00 94.06 80 CYS A C 1
ATOM 673 O O . CYS A 1 80 ? 4.639 -6.239 -13.664 1.00 94.06 80 CYS A O 1
ATOM 675 N N . ALA A 1 81 ? 6.158 -5.267 -12.331 1.00 94.81 81 ALA A N 1
ATOM 676 C CA . ALA A 1 81 ? 7.217 -5.269 -13.336 1.00 94.81 81 ALA A CA 1
ATOM 677 C C . ALA A 1 81 ? 7.652 -6.690 -13.735 1.00 94.81 81 ALA A C 1
ATOM 679 O O . ALA A 1 81 ? 7.934 -6.929 -14.909 1.00 94.81 81 ALA A O 1
ATOM 680 N N . THR A 1 82 ? 7.699 -7.639 -12.793 1.00 94.44 82 THR A N 1
ATOM 681 C CA . THR A 1 82 ? 8.033 -9.039 -13.093 1.00 94.44 82 THR A CA 1
ATOM 682 C C . THR A 1 82 ? 6.915 -9.731 -13.860 1.00 94.44 82 THR A C 1
ATOM 684 O O . THR A 1 82 ? 7.201 -10.417 -14.839 1.00 94.44 82 THR A O 1
ATOM 687 N N . CYS A 1 83 ? 5.653 -9.517 -13.476 1.00 94.38 83 CYS A N 1
ATOM 688 C CA . CYS A 1 83 ? 4.500 -10.011 -14.226 1.00 94.38 83 CYS A CA 1
ATOM 689 C C . CYS A 1 83 ? 4.508 -9.477 -15.663 1.00 94.38 83 CYS A C 1
ATOM 691 O O . CYS A 1 83 ? 4.347 -10.250 -16.602 1.00 94.38 83 CYS A O 1
ATOM 693 N N . GLU A 1 84 ? 4.761 -8.181 -15.854 1.00 94.19 84 GLU A N 1
ATOM 694 C CA . GLU A 1 84 ? 4.854 -7.589 -17.191 1.00 94.19 84 GLU A CA 1
ATOM 695 C C . GLU A 1 84 ? 5.964 -8.215 -18.031 1.00 94.19 84 GLU A C 1
ATOM 697 O O . GLU A 1 84 ? 5.723 -8.606 -19.170 1.00 94.19 84 GLU A O 1
ATOM 702 N N . ALA A 1 85 ? 7.159 -8.359 -17.454 1.00 93.38 85 ALA A N 1
ATOM 703 C CA . ALA A 1 85 ? 8.299 -8.958 -18.138 1.00 93.38 85 ALA A CA 1
ATOM 704 C C . ALA A 1 85 ? 8.078 -10.437 -18.498 1.00 93.38 85 ALA A C 1
ATOM 706 O O . ALA A 1 85 ? 8.684 -10.930 -19.449 1.00 93.38 85 ALA A O 1
ATOM 707 N N . PHE A 1 86 ? 7.245 -11.151 -17.736 1.00 94.62 86 PHE A N 1
ATOM 708 C CA . PHE A 1 86 ? 6.945 -12.559 -17.978 1.00 94.62 86 PHE A CA 1
ATOM 709 C C . PHE A 1 86 ? 5.810 -12.757 -18.990 1.00 94.62 86 PHE A C 1
ATOM 711 O O . PHE A 1 86 ? 5.929 -13.601 -19.873 1.00 94.62 86 PHE A O 1
ATOM 718 N N . PHE A 1 87 ? 4.719 -11.993 -18.872 1.00 93.50 87 PHE A N 1
ATOM 719 C CA . PHE A 1 87 ? 3.517 -12.176 -19.693 1.00 93.50 87 PHE A CA 1
ATOM 720 C C . PHE A 1 87 ? 3.539 -11.407 -21.017 1.00 93.50 87 PHE A C 1
ATOM 722 O O . PHE A 1 87 ? 2.984 -11.898 -21.995 1.00 93.50 87 PHE A O 1
ATOM 729 N N . PHE A 1 88 ? 4.154 -10.222 -21.062 1.00 85.00 88 PHE A N 1
ATOM 730 C CA . PHE A 1 88 ? 4.180 -9.358 -22.252 1.00 85.00 88 PHE A CA 1
ATOM 731 C C . PHE A 1 88 ? 5.534 -9.379 -22.970 1.00 85.00 88 PHE A C 1
ATOM 733 O O . PHE A 1 88 ? 5.954 -8.374 -23.546 1.00 85.00 88 PHE A O 1
ATOM 740 N N . ARG A 1 89 ? 6.225 -10.520 -22.911 1.00 54.91 89 ARG A N 1
ATOM 741 C CA . ARG A 1 89 ? 7.442 -10.760 -23.685 1.00 54.91 89 ARG A CA 1
ATOM 742 C C . ARG A 1 89 ? 7.138 -11.034 -25.155 1.00 54.91 89 ARG A C 1
ATOM 744 O O . ARG A 1 89 ? 6.221 -11.837 -25.424 1.00 54.91 89 ARG A O 1
#

Secondary structure (DSSP, 8-state):
-HHHHHHH-----HHIIIIIIHHHHHHHHS-S---GGGSTTT--S-THHHHHHHHHHTTS-TT-HHHHHHHHHHHHHHHHHHHHHHH--

pLDDT: mean 91.41, std 4.82, range [54.91, 95.31]

Foldseek 3Di:
DLLVCLPPPDDPDPCCCAVAVQVLLCVLQVDGDHDPCVDPVNVVDDCPVNVVLNVQLVVPDSVCPVCSSSSSSNVVSVVVVVCCVVPVD

Radius of gyration: 14.29 Å; chains: 1; bounding box: 31×23×40 Å

Sequence (89 aa):
MRLISAFFNPIDDCDEVFNFYEPLHKLMYGNGFQTWEYSPLFALRSYAYILLHWLPISFIPISFKLISFYTLRVCLAIVCATCEAFFFR